Protein AF-A0A972QLI6-F1 (afdb_monomer_lite)

Radius of gyration: 15.9 Å; chains: 1; bounding box: 37×33×43 Å

Secondary structure (DSSP, 8-state):
-HHHHHHHHHHHHHTTS-EEEEEEHHHHHHTHHHHHHHHHH--SS-EEEEEEE-TT-SSSSS---THHHHHHTT--EE--SSHHHHHHHHHHHHHHHHHHT--EEEEEEHHHHT--------------PPP-----HHHH---HHHHHHHHHHHHHHHHHHHHH--

Sequence (166 aa):
NEKVAFEVALAASICGVRALASMKHVGVNVAHDPLMTAGYIGAKGGLVLLSADDPSTWSSQNEQDNRYIALQGYIPILEPSSVQEAKDMMADAFKLSEQFGQLFMLRSVTRIGHARSDITLGEISRERRKGQFIKDRTRLVYTPREARINKPLMLERFERIKKAVK

Structure (mmCIF, N/CA/C/O backbone):
data_AF-A0A972QLI6-F1
#
_entry.id   AF-A0A972QLI6-F1
#
loop_
_atom_site.group_PDB
_atom_site.id
_atom_site.type_symbol
_atom_site.label_atom_id
_atom_site.label_alt_id
_atom_site.label_comp_id
_atom_site.label_asym_id
_atom_site.label_entity_id
_atom_site.label_seq_id
_atom_site.pdbx_PDB_ins_code
_atom_site.Cartn_x
_atom_site.Cartn_y
_atom_site.Cartn_z
_atom_site.occupancy
_atom_site.B_iso_or_equiv
_atom_site.auth_seq_id
_atom_site.auth_comp_id
_atom_site.auth_asym_id
_atom_site.auth_atom_id
_atom_site.pdbx_PDB_model_num
ATOM 1 N N . ASN A 1 1 ? 8.380 -14.188 4.548 1.00 93.81 1 ASN A N 1
ATOM 2 C CA . ASN A 1 1 ? 8.793 -12.879 5.102 1.00 93.81 1 ASN A CA 1
ATOM 3 C C . ASN A 1 1 ? 7.933 -11.793 4.455 1.00 93.81 1 ASN A C 1
ATOM 5 O O . ASN A 1 1 ? 7.057 -12.110 3.653 1.00 93.81 1 ASN A O 1
ATOM 9 N N . GLU A 1 2 ? 8.159 -10.538 4.810 1.00 98.12 2 GLU A N 1
ATOM 10 C CA . GLU A 1 2 ? 7.367 -9.374 4.413 1.00 98.12 2 GLU A CA 1
ATOM 11 C C . GLU A 1 2 ? 7.448 -9.094 2.914 1.00 98.12 2 GLU A C 1
ATOM 13 O O . GLU A 1 2 ? 6.440 -8.720 2.317 1.00 98.12 2 GLU A O 1
ATOM 18 N N . LYS A 1 3 ? 8.602 -9.375 2.289 1.00 98.25 3 LYS A N 1
ATOM 19 C CA . LYS A 1 3 ? 8.764 -9.329 0.831 1.00 98.25 3 LYS A CA 1
ATOM 20 C C . LYS A 1 3 ? 7.717 -10.207 0.137 1.00 98.25 3 LYS A C 1
ATOM 22 O O . LYS A 1 3 ? 6.920 -9.708 -0.651 1.00 98.25 3 LYS A O 1
ATOM 27 N N . VAL A 1 4 ? 7.680 -11.495 0.492 1.00 98.31 4 VAL A N 1
ATOM 28 C CA . VAL A 1 4 ? 6.741 -12.465 -0.098 1.00 98.31 4 VAL A CA 1
ATOM 29 C C . VAL A 1 4 ? 5.292 -12.080 0.204 1.00 98.31 4 VAL A C 1
ATOM 31 O O . VAL A 1 4 ? 4.442 -12.153 -0.677 1.00 98.31 4 VAL A O 1
ATOM 34 N N . ALA A 1 5 ? 5.000 -11.635 1.430 1.00 98.50 5 ALA A N 1
ATOM 35 C CA . ALA A 1 5 ? 3.653 -11.205 1.804 1.00 98.50 5 ALA A CA 1
ATOM 36 C C . ALA A 1 5 ? 3.162 -10.031 0.937 1.00 98.50 5 ALA A C 1
ATOM 38 O O . ALA A 1 5 ? 2.027 -10.046 0.457 1.00 98.50 5 ALA A O 1
ATOM 39 N N . PHE A 1 6 ? 4.026 -9.043 0.690 1.00 98.69 6 PHE A N 1
ATOM 40 C CA . PHE A 1 6 ? 3.706 -7.912 -0.173 1.00 98.69 6 PHE A CA 1
ATOM 41 C C . PHE A 1 6 ? 3.547 -8.323 -1.644 1.00 98.69 6 PHE A C 1
ATOM 43 O O . PHE A 1 6 ? 2.577 -7.922 -2.284 1.00 98.69 6 PHE A O 1
ATOM 50 N N . GLU A 1 7 ? 4.440 -9.160 -2.181 1.00 98.12 7 GLU A N 1
ATOM 51 C CA . GLU A 1 7 ? 4.360 -9.642 -3.569 1.00 98.12 7 GLU A CA 1
ATOM 52 C C . GLU A 1 7 ? 3.081 -10.453 -3.830 1.00 98.12 7 GLU A C 1
ATOM 54 O O . GLU A 1 7 ? 2.448 -10.289 -4.874 1.00 98.12 7 GLU A O 1
ATOM 59 N N . VAL A 1 8 ? 2.643 -11.269 -2.864 1.00 98.38 8 VAL A N 1
ATOM 60 C CA . VAL A 1 8 ? 1.367 -11.999 -2.942 1.00 98.38 8 VAL A CA 1
ATOM 61 C C . VAL A 1 8 ? 0.181 -11.031 -2.974 1.00 98.38 8 VAL A C 1
ATOM 63 O O . VAL A 1 8 ? -0.721 -11.196 -3.799 1.00 98.38 8 VAL A O 1
ATOM 66 N N . ALA A 1 9 ? 0.186 -9.992 -2.133 1.00 98.56 9 ALA A N 1
ATOM 67 C CA . ALA A 1 9 ? -0.858 -8.969 -2.147 1.00 98.56 9 ALA A CA 1
ATOM 68 C C . ALA A 1 9 ? -0.875 -8.182 -3.471 1.00 98.56 9 ALA A C 1
ATOM 70 O O . ALA A 1 9 ? -1.938 -7.967 -4.059 1.00 98.56 9 ALA A O 1
ATOM 71 N N . LEU A 1 10 ? 0.298 -7.811 -3.991 1.00 98.31 10 LEU A N 1
ATOM 72 C CA . LEU A 1 10 ? 0.432 -7.159 -5.291 1.00 98.31 10 LEU A CA 1
ATOM 73 C C . LEU A 1 10 ? -0.117 -8.042 -6.421 1.00 98.31 10 LEU A C 1
ATOM 75 O O . LEU A 1 10 ? -0.906 -7.567 -7.237 1.00 98.31 10 LEU A O 1
ATOM 79 N N . ALA A 1 11 ? 0.238 -9.329 -6.446 1.00 97.50 11 ALA A N 1
ATOM 80 C CA . ALA A 1 11 ? -0.253 -10.282 -7.440 1.00 97.50 11 ALA A CA 1
ATOM 81 C C . ALA A 1 11 ? -1.782 -10.433 -7.389 1.00 97.50 11 ALA A C 1
ATOM 83 O O . ALA A 1 11 ? -2.445 -10.413 -8.428 1.00 97.50 11 ALA A O 1
ATOM 84 N N . ALA A 1 12 ? -2.359 -10.515 -6.188 1.00 98.06 12 ALA A N 1
ATOM 85 C CA . ALA A 1 12 ? -3.806 -10.539 -6.001 1.00 98.06 12 ALA A CA 1
ATOM 86 C C . ALA A 1 12 ? -4.467 -9.257 -6.549 1.00 98.06 12 ALA A C 1
ATOM 88 O O . ALA A 1 12 ? -5.431 -9.336 -7.318 1.00 98.06 12 ALA A O 1
ATOM 89 N N . SER A 1 13 ? -3.891 -8.085 -6.261 1.00 98.00 13 SER A N 1
ATOM 90 C CA . SER A 1 13 ? -4.372 -6.817 -6.816 1.00 98.00 13 SER A CA 1
ATOM 91 C C . SER A 1 13 ? -4.286 -6.768 -8.340 1.00 98.00 13 SER A C 1
ATOM 93 O O . SER A 1 13 ? -5.250 -6.354 -8.983 1.00 98.00 13 SER A O 1
ATOM 95 N N . ILE A 1 14 ? -3.194 -7.246 -8.945 1.00 97.12 14 ILE A N 1
ATOM 96 C CA . ILE A 1 14 ? -3.034 -7.352 -10.409 1.00 97.12 14 ILE A CA 1
ATOM 97 C C . ILE A 1 14 ? -4.127 -8.238 -11.023 1.00 97.12 14 ILE A C 1
ATOM 99 O O . ILE A 1 14 ? -4.651 -7.925 -12.095 1.00 97.12 14 ILE A O 1
ATOM 103 N N . CYS A 1 15 ? -4.526 -9.302 -10.326 1.00 97.31 15 CYS A N 1
ATOM 104 C CA . CYS A 1 15 ? -5.627 -10.175 -10.728 1.00 97.31 15 CYS A CA 1
ATOM 105 C C . CYS A 1 15 ? -7.022 -9.543 -10.555 1.00 97.31 15 CYS A C 1
ATOM 107 O O . CYS A 1 15 ? -8.010 -10.155 -10.952 1.00 97.31 15 CYS A O 1
ATOM 109 N N . GLY A 1 16 ? -7.135 -8.327 -10.012 1.00 96.50 16 GLY A N 1
ATOM 110 C CA . GLY A 1 16 ? -8.400 -7.592 -9.898 1.00 96.50 16 GLY A CA 1
ATOM 111 C C . GLY A 1 16 ? -9.166 -7.807 -8.590 1.00 96.50 16 GLY A C 1
ATOM 112 O O . GLY A 1 16 ? -10.319 -7.392 -8.498 1.00 96.50 16 GLY A O 1
ATOM 113 N N . VAL A 1 17 ? -8.551 -8.410 -7.569 1.00 96.88 17 VAL A N 1
ATOM 114 C CA . VAL A 1 17 ? -9.153 -8.532 -6.229 1.00 96.88 17 VAL A CA 1
ATOM 115 C C . VAL A 1 17 ? -8.494 -7.573 -5.238 1.00 96.88 17 VAL A C 1
ATOM 117 O O . VAL A 1 17 ? -7.318 -7.251 -5.381 1.00 96.88 17 VAL A O 1
ATOM 120 N N . ARG A 1 18 ? -9.243 -7.112 -4.230 1.00 97.19 18 ARG A N 1
ATOM 121 C CA . ARG A 1 18 ? -8.681 -6.286 -3.152 1.00 97.19 18 ARG A CA 1
ATOM 122 C C . ARG A 1 18 ? -7.658 -7.091 -2.364 1.00 97.19 18 ARG A C 1
ATOM 124 O O . ARG A 1 18 ? -7.933 -8.231 -1.995 1.00 97.19 18 ARG A O 1
ATOM 131 N N . ALA A 1 19 ? -6.517 -6.480 -2.071 1.00 98.12 19 ALA A N 1
ATOM 132 C CA . ALA A 1 19 ? -5.481 -7.091 -1.254 1.00 98.12 19 ALA A CA 1
ATOM 133 C C . ALA A 1 19 ? -4.853 -6.088 -0.281 1.00 98.12 19 ALA A C 1
ATOM 135 O O . ALA A 1 19 ? -4.688 -4.908 -0.596 1.00 98.12 19 ALA A O 1
ATOM 136 N N . LEU A 1 20 ? -4.493 -6.587 0.898 1.00 98.31 20 LEU A N 1
ATOM 137 C CA . LEU A 1 20 ? -3.803 -5.851 1.950 1.00 98.31 20 LEU A CA 1
ATOM 138 C C . LEU A 1 20 ? -2.544 -6.626 2.331 1.00 98.31 20 LEU A C 1
ATOM 140 O O . LEU A 1 20 ? -2.615 -7.830 2.574 1.00 98.31 20 LEU A O 1
ATOM 144 N N . ALA A 1 21 ? -1.422 -5.925 2.444 1.00 98.50 21 ALA A N 1
ATOM 145 C CA . ALA A 1 21 ? -0.280 -6.401 3.213 1.00 98.50 21 ALA A CA 1
ATOM 146 C C . ALA A 1 21 ? -0.161 -5.545 4.476 1.00 98.50 21 ALA A C 1
ATOM 148 O O . ALA A 1 21 ? -0.223 -4.319 4.398 1.00 98.50 21 ALA A O 1
ATOM 149 N N . SER A 1 22 ? -0.003 -6.178 5.636 1.00 97.94 22 SER A N 1
ATOM 150 C CA . SER A 1 22 ? 0.214 -5.484 6.907 1.00 97.94 22 SER A CA 1
ATOM 151 C C . SER A 1 22 ? 1.540 -5.893 7.512 1.00 97.94 22 SER A C 1
ATOM 153 O O . SER A 1 22 ? 1.831 -7.085 7.613 1.00 97.94 22 SER A O 1
ATOM 155 N N . MET A 1 23 ? 2.317 -4.916 7.956 1.00 97.62 23 MET A N 1
ATOM 156 C CA . MET A 1 23 ? 3.600 -5.148 8.608 1.00 97.62 23 MET A CA 1
ATOM 157 C C . MET A 1 23 ? 3.970 -3.958 9.488 1.00 97.62 23 MET A C 1
ATOM 159 O O . MET A 1 23 ? 3.414 -2.866 9.363 1.00 97.62 23 MET A O 1
ATOM 163 N N . LYS A 1 24 ? 4.929 -4.166 10.386 1.00 95.56 24 LYS A N 1
ATOM 164 C CA . LYS A 1 24 ? 5.577 -3.064 11.098 1.00 95.56 24 LYS A CA 1
ATOM 165 C C . LYS A 1 24 ? 6.528 -2.319 10.156 1.00 95.56 24 LYS A C 1
ATOM 167 O O . LYS A 1 24 ? 6.970 -2.898 9.164 1.00 95.56 24 LYS A O 1
ATOM 172 N N . HIS A 1 25 ? 6.886 -1.079 10.478 1.00 95.56 25 HIS A N 1
ATOM 173 C CA . HIS A 1 25 ? 7.793 -0.262 9.661 1.00 95.56 25 HIS A CA 1
ATOM 174 C C . HIS A 1 25 ? 9.102 -0.975 9.285 1.00 95.56 25 HIS A C 1
ATOM 176 O O . HIS A 1 25 ? 9.481 -0.942 8.117 1.00 95.56 25 HIS A O 1
ATOM 182 N N . VAL A 1 26 ? 9.728 -1.724 10.204 1.00 96.00 26 VAL A N 1
ATOM 183 C CA . VAL A 1 26 ? 10.944 -2.500 9.885 1.00 96.00 26 VAL A CA 1
ATOM 184 C C . VAL A 1 26 ? 10.726 -3.555 8.796 1.00 96.00 26 VAL A C 1
ATOM 186 O O . VAL A 1 26 ? 11.620 -3.806 7.989 1.00 96.00 26 VAL A O 1
ATOM 189 N N . GLY A 1 27 ? 9.525 -4.131 8.729 1.00 97.19 27 GLY A N 1
ATOM 190 C CA . GLY A 1 27 ? 9.122 -5.081 7.696 1.00 97.19 27 GLY A CA 1
ATOM 191 C C . GLY A 1 27 ? 8.980 -4.433 6.319 1.00 97.19 27 GLY A C 1
ATOM 192 O O . GLY A 1 27 ? 9.258 -5.071 5.304 1.00 97.19 27 GLY A O 1
ATOM 193 N N . VAL A 1 28 ? 8.648 -3.138 6.270 1.00 97.75 28 VAL A N 1
ATOM 194 C CA . VAL A 1 28 ? 8.621 -2.370 5.016 1.00 97.75 28 VAL A CA 1
ATOM 195 C C . VAL A 1 28 ? 10.020 -2.289 4.403 1.00 97.75 28 VAL A C 1
ATOM 197 O O . VAL A 1 28 ? 10.137 -2.360 3.183 1.00 97.75 28 VAL A O 1
ATOM 200 N N . ASN A 1 29 ? 11.086 -2.267 5.213 1.00 97.12 29 ASN A N 1
ATOM 201 C CA . ASN A 1 29 ? 12.459 -2.345 4.693 1.00 97.12 29 ASN A CA 1
ATOM 202 C C . ASN A 1 29 ? 12.726 -3.680 3.989 1.00 97.12 29 ASN A C 1
ATOM 204 O O . ASN A 1 29 ? 13.361 -3.714 2.938 1.00 97.12 29 ASN A O 1
ATOM 208 N N . VAL A 1 30 ? 12.210 -4.783 4.541 1.00 97.62 30 VAL A N 1
ATOM 209 C CA . VAL A 1 30 ? 12.332 -6.120 3.937 1.00 97.62 30 VAL A CA 1
ATOM 210 C C . VAL A 1 30 ? 11.559 -6.191 2.614 1.00 97.62 30 VAL A C 1
ATOM 212 O O . VAL A 1 30 ? 12.006 -6.836 1.667 1.00 97.62 30 VAL A O 1
ATOM 215 N N . ALA A 1 31 ? 10.420 -5.500 2.523 1.00 98.25 31 ALA A N 1
ATOM 216 C CA . ALA A 1 31 ? 9.598 -5.404 1.318 1.00 98.25 31 ALA A CA 1
ATOM 217 C C . ALA A 1 31 ? 9.965 -4.223 0.395 1.00 98.25 31 ALA A C 1
ATOM 219 O O . ALA A 1 31 ? 9.248 -3.967 -0.572 1.00 98.25 31 ALA A O 1
ATOM 220 N N . HIS A 1 32 ? 11.056 -3.496 0.657 1.00 98.00 32 HIS A N 1
ATOM 221 C CA . HIS A 1 32 ? 11.305 -2.207 0.007 1.00 98.00 32 HIS A CA 1
ATOM 222 C C . HIS A 1 32 ? 11.513 -2.324 -1.509 1.00 98.00 32 HIS A C 1
ATOM 224 O O . HIS A 1 32 ? 10.940 -1.558 -2.279 1.00 98.00 32 HIS A O 1
ATOM 230 N N . ASP A 1 33 ? 12.277 -3.325 -1.946 1.00 97.12 33 ASP A N 1
ATOM 231 C CA . ASP A 1 33 ? 12.551 -3.595 -3.362 1.00 97.12 33 ASP A CA 1
ATOM 232 C C . ASP A 1 33 ? 11.265 -3.805 -4.201 1.00 97.12 33 ASP A C 1
ATOM 234 O O . ASP A 1 33 ? 11.014 -3.027 -5.135 1.00 97.12 33 ASP A O 1
ATOM 238 N N . PRO A 1 34 ? 10.364 -4.754 -3.860 1.00 97.06 34 PRO A N 1
ATOM 239 C CA . PRO A 1 34 ? 9.110 -4.886 -4.595 1.00 97.06 34 PRO A CA 1
ATOM 240 C C . PRO A 1 34 ? 8.160 -3.703 -4.374 1.00 97.06 34 PRO A C 1
ATOM 242 O O . PRO A 1 34 ? 7.395 -3.387 -5.283 1.00 97.06 34 PRO A O 1
ATOM 245 N N . LEU A 1 35 ? 8.211 -3.012 -3.227 1.00 98.38 35 LEU A N 1
ATOM 246 C CA . LEU A 1 35 ? 7.400 -1.815 -2.982 1.00 98.38 35 LEU A CA 1
ATOM 247 C C . LEU A 1 35 ? 7.731 -0.691 -3.970 1.00 98.38 35 LEU A C 1
ATOM 249 O O . LEU A 1 35 ? 6.822 -0.080 -4.537 1.00 98.38 35 LEU A O 1
ATOM 253 N N . MET A 1 36 ? 9.020 -0.452 -4.225 1.00 97.69 36 MET A N 1
ATOM 254 C CA . MET A 1 36 ? 9.457 0.548 -5.201 1.00 97.69 36 MET A CA 1
ATOM 255 C C . MET A 1 36 ? 8.967 0.205 -6.606 1.00 97.69 36 MET A C 1
ATOM 257 O O . MET A 1 36 ? 8.469 1.080 -7.310 1.00 97.69 36 MET A O 1
ATOM 261 N N . THR A 1 37 ? 9.024 -1.068 -6.997 1.00 96.56 37 THR A N 1
ATOM 262 C CA . THR A 1 37 ? 8.514 -1.524 -8.300 1.00 96.56 37 THR A CA 1
ATOM 263 C C . THR A 1 37 ? 6.985 -1.415 -8.383 1.00 96.56 37 THR A C 1
ATOM 265 O O . THR A 1 37 ? 6.440 -0.968 -9.396 1.00 96.56 37 THR A O 1
ATOM 268 N N . ALA A 1 38 ? 6.278 -1.740 -7.298 1.00 96.94 38 ALA A N 1
ATOM 269 C CA . ALA A 1 38 ? 4.824 -1.638 -7.209 1.00 96.94 38 ALA A CA 1
ATOM 270 C C . ALA A 1 38 ? 4.315 -0.203 -7.398 1.00 96.94 38 ALA A C 1
ATOM 272 O O . ALA A 1 38 ? 3.274 -0.019 -8.026 1.00 96.94 38 ALA A O 1
ATOM 273 N N . GLY A 1 39 ? 5.062 0.811 -6.940 1.00 96.56 39 GLY A N 1
ATOM 274 C CA . GLY A 1 39 ? 4.755 2.223 -7.206 1.00 96.56 39 GLY A CA 1
ATOM 275 C C . GLY A 1 39 ? 4.596 2.520 -8.699 1.00 96.56 39 GLY A C 1
ATOM 276 O O . GLY A 1 39 ? 3.676 3.237 -9.109 1.00 96.56 39 GLY A O 1
ATOM 277 N N . TYR A 1 40 ? 5.427 1.890 -9.534 1.00 95.75 40 TYR A N 1
ATOM 278 C CA . TYR A 1 40 ? 5.332 2.037 -10.980 1.00 95.75 40 TYR A CA 1
ATOM 279 C C . TYR A 1 40 ? 4.253 1.134 -11.606 1.00 95.75 40 TYR A C 1
ATOM 281 O O . TYR A 1 40 ? 3.571 1.584 -12.530 1.00 95.75 40 TYR A O 1
ATOM 289 N N . ILE A 1 41 ? 4.088 -0.112 -11.136 1.00 95.38 41 ILE A N 1
ATOM 290 C CA . ILE A 1 41 ? 3.069 -1.059 -11.648 1.00 95.38 41 ILE A CA 1
ATOM 291 C C . ILE A 1 41 ? 1.643 -0.561 -11.357 1.00 95.38 41 ILE A C 1
ATOM 293 O O . ILE A 1 41 ? 0.718 -0.767 -12.159 1.00 95.38 41 ILE A O 1
ATOM 297 N N . GLY A 1 42 ? 1.465 0.080 -10.202 1.00 95.00 42 GLY A N 1
ATOM 298 C CA . GLY A 1 42 ? 0.176 0.475 -9.655 1.00 95.00 42 GLY A CA 1
ATOM 299 C C . GLY A 1 42 ? -0.666 -0.713 -9.182 1.00 95.00 42 GLY A C 1
ATOM 300 O O . GLY A 1 42 ? -0.190 -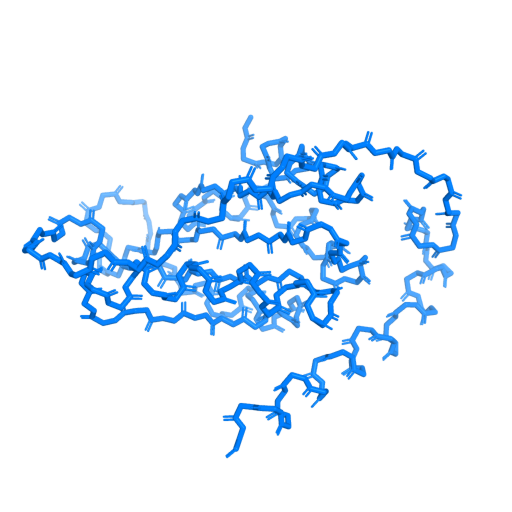1.836 -9.024 1.00 95.00 42 GLY A O 1
ATOM 301 N N . ALA A 1 43 ? -1.955 -0.460 -8.988 1.00 96.25 43 ALA A N 1
ATOM 302 C CA . ALA A 1 43 ? -2.947 -1.439 -8.550 1.00 96.25 43 ALA A CA 1
ATOM 303 C C . ALA A 1 43 ? -4.005 -1.678 -9.642 1.00 96.25 43 ALA A C 1
ATOM 305 O O . ALA A 1 43 ? -4.115 -0.909 -10.601 1.00 96.25 43 ALA A O 1
ATOM 306 N N . LYS A 1 44 ? -4.780 -2.762 -9.534 1.00 95.12 44 LYS A N 1
ATOM 307 C CA . LYS A 1 44 ? -5.973 -2.980 -10.379 1.00 95.12 44 LYS A CA 1
ATOM 308 C C . LYS A 1 44 ? -7.204 -3.272 -9.525 1.00 95.12 44 LYS A C 1
ATOM 310 O O . LYS A 1 44 ? -8.211 -2.598 -9.669 1.00 95.12 44 LYS A O 1
ATOM 315 N N . GLY A 1 45 ? -7.113 -4.245 -8.624 1.00 95.06 45 GLY A N 1
ATOM 316 C CA . GLY A 1 45 ? -8.200 -4.639 -7.725 1.00 95.06 45 GLY A CA 1
ATOM 317 C C . GLY A 1 45 ? -8.299 -3.838 -6.428 1.00 95.06 45 GLY A C 1
ATOM 318 O O . GLY A 1 45 ? -9.139 -4.175 -5.602 1.00 95.06 45 GLY A O 1
ATOM 319 N N . GLY A 1 46 ? -7.439 -2.834 -6.238 1.00 97.38 46 GLY A N 1
ATOM 320 C CA . GLY A 1 46 ? -7.192 -2.178 -4.954 1.00 97.38 46 GLY A CA 1
ATOM 321 C C . GLY A 1 46 ? -6.037 -2.849 -4.204 1.00 97.38 46 GLY A C 1
ATOM 322 O O . GLY A 1 46 ? -6.014 -4.073 -4.056 1.00 97.38 46 GLY A O 1
ATOM 323 N N . LEU A 1 47 ? -5.045 -2.069 -3.783 1.00 98.69 47 LEU A N 1
ATOM 324 C CA . LEU A 1 47 ? -3.889 -2.523 -3.012 1.00 98.69 47 LEU A CA 1
ATOM 325 C C . LEU A 1 47 ? -3.585 -1.522 -1.905 1.00 98.69 47 LEU A C 1
ATOM 327 O O . LEU A 1 47 ? -3.305 -0.352 -2.176 1.00 98.69 47 LEU A O 1
ATOM 331 N N . VAL A 1 48 ? -3.591 -2.014 -0.671 1.00 98.75 48 VAL A N 1
ATOM 332 C CA . VAL A 1 48 ? -3.230 -1.227 0.505 1.00 98.75 48 VAL A CA 1
ATOM 333 C C . VAL A 1 48 ? -2.024 -1.861 1.193 1.00 98.75 48 VAL A C 1
ATOM 335 O O . VAL A 1 48 ? -1.938 -3.084 1.324 1.00 98.75 48 VAL A O 1
ATOM 338 N N . LEU A 1 49 ? -1.087 -1.025 1.633 1.00 98.75 49 LEU A N 1
ATOM 339 C CA . LEU A 1 49 ? -0.025 -1.400 2.563 1.00 98.75 49 LEU A CA 1
ATOM 340 C C . LEU A 1 49 ? -0.313 -0.742 3.914 1.00 98.75 49 LEU A C 1
ATOM 342 O O . LEU A 1 49 ? -0.249 0.480 4.025 1.00 98.75 49 LEU A O 1
ATOM 346 N N . LEU A 1 50 ? -0.614 -1.538 4.939 1.00 98.44 50 LEU A N 1
ATOM 347 C CA . LEU A 1 50 ? -0.669 -1.048 6.314 1.00 98.44 50 LEU A CA 1
ATOM 348 C C . LEU A 1 50 ? 0.749 -1.058 6.896 1.00 98.44 50 LEU A C 1
ATOM 350 O O . LEU A 1 50 ? 1.299 -2.133 7.152 1.00 98.44 50 LEU A O 1
ATOM 354 N N . SER A 1 51 ? 1.311 0.133 7.119 1.00 97.62 51 SER A N 1
ATOM 355 C CA . SER A 1 51 ? 2.565 0.318 7.858 1.00 97.62 51 SER A CA 1
ATOM 356 C C . SER A 1 51 ? 2.247 0.678 9.303 1.00 97.62 51 SER A C 1
ATOM 358 O O . SER A 1 51 ? 1.674 1.735 9.568 1.00 97.62 51 SER A O 1
ATOM 360 N N . ALA A 1 52 ? 2.597 -0.204 10.239 1.00 96.50 52 ALA A N 1
ATOM 361 C CA . ALA A 1 52 ? 2.574 0.105 11.664 1.00 96.50 52 ALA A CA 1
ATOM 362 C C . ALA A 1 52 ? 3.919 0.724 12.077 1.00 96.50 52 ALA A C 1
ATOM 364 O O . ALA A 1 52 ? 4.898 0.027 12.374 1.00 96.50 52 ALA A O 1
ATOM 365 N N . ASP A 1 53 ? 3.971 2.049 12.063 1.00 96.06 53 ASP A N 1
ATOM 366 C CA . ASP A 1 53 ? 5.120 2.829 12.504 1.00 96.06 53 ASP A CA 1
ATOM 367 C C . ASP A 1 53 ? 5.155 2.892 14.039 1.00 96.06 53 ASP A C 1
ATOM 369 O O . ASP A 1 53 ? 4.123 2.889 14.712 1.00 96.06 53 ASP A O 1
ATOM 373 N N . ASP A 1 54 ? 6.356 2.927 14.608 1.00 94.56 54 ASP A N 1
ATOM 374 C CA . ASP A 1 54 ? 6.564 2.903 16.060 1.00 94.56 54 ASP A CA 1
ATOM 375 C C . ASP A 1 54 ? 7.409 4.105 16.488 1.00 94.56 54 ASP A C 1
ATOM 377 O O . ASP A 1 54 ? 8.603 3.956 16.768 1.00 94.56 54 ASP A O 1
ATOM 381 N N . PRO A 1 55 ? 6.823 5.318 16.481 1.00 91.19 55 PRO A N 1
ATOM 382 C CA . PRO A 1 55 ? 7.527 6.498 16.953 1.00 91.19 55 PRO A CA 1
ATOM 383 C C . PRO A 1 55 ? 7.972 6.286 18.401 1.00 91.19 55 PRO A C 1
ATOM 385 O O . PRO A 1 55 ? 7.242 5.705 19.207 1.00 91.19 55 PRO A O 1
ATOM 388 N N . SER A 1 56 ? 9.177 6.745 18.726 1.00 90.12 56 SER A N 1
ATOM 389 C CA . SER A 1 56 ? 9.849 6.496 20.009 1.00 90.12 56 SER A CA 1
ATOM 390 C C . SER A 1 56 ? 10.164 5.026 20.330 1.00 90.12 56 SER A C 1
ATOM 392 O O . SER A 1 56 ? 10.587 4.737 21.445 1.00 90.12 56 SER A O 1
ATOM 394 N N . THR A 1 57 ? 10.040 4.102 19.368 1.00 90.88 57 THR A N 1
ATOM 395 C CA . THR A 1 57 ? 10.601 2.741 19.465 1.00 90.88 57 THR A CA 1
ATOM 396 C C . THR A 1 57 ? 10.046 1.911 20.642 1.00 90.88 57 THR A C 1
ATOM 398 O O . THR A 1 57 ? 10.798 1.289 21.387 1.00 90.88 57 THR A O 1
ATOM 401 N N . TRP A 1 58 ? 8.723 1.858 20.842 1.00 89.56 58 TRP A N 1
ATOM 402 C CA . TRP A 1 58 ? 8.130 1.146 21.991 1.00 89.56 58 TRP A CA 1
ATOM 403 C C . TRP A 1 58 ? 8.369 -0.366 21.978 1.00 89.56 58 TRP A C 1
ATOM 405 O O . TRP A 1 58 ? 8.402 -1.010 23.023 1.00 89.56 58 TRP A O 1
ATOM 415 N N . SER A 1 59 ? 8.461 -0.958 20.791 1.00 89.31 59 SER A N 1
ATOM 416 C CA . SER A 1 59 ? 8.606 -2.407 20.613 1.00 89.31 59 SER A CA 1
ATOM 417 C C . SER A 1 59 ? 9.387 -2.751 19.343 1.00 89.31 59 SER A C 1
ATOM 419 O O . SER A 1 59 ? 9.126 -3.766 18.693 1.00 89.31 59 SER A O 1
ATOM 421 N N . SER A 1 60 ? 10.291 -1.863 18.933 1.00 91.44 60 SER A N 1
ATOM 422 C CA . SER A 1 60 ? 11.083 -1.979 17.701 1.00 91.44 60 SER A CA 1
ATOM 423 C C . SER A 1 60 ? 12.565 -1.833 18.001 1.00 91.44 60 SER A C 1
ATOM 425 O O . SER A 1 60 ? 12.951 -1.491 19.111 1.00 91.44 60 SER A O 1
ATOM 427 N N . GLN A 1 61 ? 13.409 -2.121 17.019 1.00 92.56 61 GLN A N 1
ATOM 428 C CA . GLN A 1 61 ? 14.852 -1.926 17.134 1.00 92.56 61 GLN A CA 1
ATOM 429 C C . GLN A 1 61 ? 15.257 -0.478 16.829 1.00 92.56 61 GLN A C 1
ATOM 431 O O . GLN A 1 61 ? 16.323 -0.042 17.251 1.00 92.56 61 GLN A O 1
ATOM 436 N N . ASN A 1 62 ? 14.432 0.255 16.080 1.00 91.12 62 ASN A N 1
ATOM 437 C CA . ASN A 1 62 ? 14.654 1.647 15.716 1.00 91.12 62 ASN A CA 1
ATOM 438 C C . ASN A 1 62 ? 13.326 2.398 15.545 1.00 91.12 62 ASN A C 1
ATOM 440 O O . ASN A 1 62 ? 12.253 1.797 15.488 1.00 91.12 62 ASN A O 1
ATOM 444 N N . GLU A 1 63 ? 13.430 3.720 15.452 1.00 89.56 63 GLU A N 1
ATOM 445 C CA . GLU A 1 63 ? 12.352 4.599 15.014 1.00 89.56 63 GLU A CA 1
ATOM 446 C C . GLU A 1 63 ? 12.495 4.822 13.505 1.00 89.56 63 GLU A C 1
ATOM 448 O O . GLU A 1 63 ? 13.580 5.154 13.019 1.00 89.56 63 GLU A O 1
ATOM 453 N N . GLN A 1 64 ? 11.416 4.618 12.748 1.00 90.25 64 GLN A N 1
ATOM 454 C CA . GLN A 1 64 ? 11.385 4.888 11.310 1.00 90.25 64 GLN A CA 1
ATOM 455 C C . GLN A 1 64 ? 10.109 5.622 10.940 1.00 90.25 64 GLN A C 1
ATOM 457 O O . GLN A 1 64 ? 9.020 5.301 11.416 1.00 90.25 64 GLN A O 1
ATOM 462 N N . ASP A 1 65 ? 10.274 6.598 10.058 1.00 93.75 65 ASP A N 1
ATOM 463 C CA . ASP A 1 65 ? 9.183 7.344 9.467 1.00 93.75 65 ASP A CA 1
ATOM 464 C C . ASP A 1 65 ? 8.988 6.901 8.018 1.00 93.75 65 ASP A C 1
ATOM 466 O O . ASP A 1 65 ? 9.696 7.331 7.100 1.00 93.75 65 ASP A O 1
ATOM 470 N N . ASN A 1 66 ? 8.003 6.034 7.799 1.00 96.31 66 ASN A N 1
ATOM 471 C CA . ASN A 1 66 ? 7.766 5.463 6.478 1.00 96.31 66 ASN A CA 1
ATOM 472 C C . ASN A 1 66 ? 7.114 6.434 5.490 1.00 96.31 66 ASN A C 1
ATOM 474 O O . ASN A 1 66 ? 6.953 6.087 4.316 1.00 96.31 66 ASN A O 1
ATOM 478 N N . ARG A 1 67 ? 6.844 7.683 5.899 1.00 97.19 67 ARG A N 1
ATOM 479 C CA . ARG A 1 67 ? 6.494 8.758 4.962 1.00 97.19 67 ARG A CA 1
ATOM 480 C C . ARG A 1 67 ? 7.594 8.987 3.928 1.00 97.19 67 ARG A C 1
ATOM 482 O O . ARG A 1 67 ? 7.285 9.224 2.762 1.00 97.19 67 ARG A O 1
ATOM 489 N N . TYR A 1 68 ? 8.863 8.832 4.307 1.00 96.81 68 TYR A N 1
ATOM 490 C CA . TYR A 1 68 ? 9.987 8.975 3.376 1.00 96.81 68 TYR A CA 1
ATOM 491 C C . TYR A 1 68 ? 10.071 7.827 2.362 1.00 96.81 68 TYR A C 1
ATOM 493 O O . TYR A 1 68 ? 10.321 8.073 1.182 1.00 96.81 68 TYR A O 1
ATOM 501 N N . ILE A 1 69 ? 9.793 6.590 2.787 1.00 97.12 69 ILE A N 1
ATOM 502 C CA . ILE A 1 69 ? 9.727 5.428 1.884 1.00 97.12 69 ILE A CA 1
ATOM 503 C C . ILE A 1 69 ? 8.573 5.593 0.891 1.00 97.12 69 ILE A C 1
ATOM 505 O O . ILE A 1 69 ? 8.735 5.402 -0.315 1.00 97.12 69 ILE A O 1
ATOM 509 N N . ALA A 1 70 ? 7.400 5.990 1.381 1.00 97.62 70 ALA A N 1
ATOM 510 C CA . ALA A 1 70 ? 6.249 6.243 0.528 1.00 97.62 70 ALA A CA 1
ATOM 511 C C . ALA A 1 70 ? 6.520 7.379 -0.475 1.00 97.62 70 ALA A C 1
ATOM 513 O O . ALA A 1 70 ? 6.209 7.236 -1.659 1.00 97.62 70 ALA A O 1
ATOM 514 N N . LEU A 1 71 ? 7.179 8.461 -0.045 1.00 96.88 71 LEU A N 1
ATOM 515 C CA . LEU A 1 71 ? 7.600 9.550 -0.927 1.00 96.88 71 LEU A CA 1
ATOM 516 C C . LEU A 1 71 ? 8.548 9.061 -2.031 1.00 96.88 71 LEU A C 1
ATOM 518 O O . LEU A 1 71 ? 8.345 9.402 -3.197 1.00 96.88 71 LEU A O 1
ATOM 522 N N . GLN A 1 72 ? 9.537 8.227 -1.693 1.00 96.81 72 GLN A N 1
ATOM 523 C CA . GLN A 1 72 ? 10.462 7.635 -2.665 1.00 96.81 72 GLN A CA 1
ATOM 524 C C . GLN A 1 72 ? 9.721 6.824 -3.744 1.00 96.81 72 GLN A C 1
ATOM 526 O O . GLN A 1 72 ? 10.057 6.905 -4.929 1.00 96.81 72 GLN A O 1
ATOM 531 N N . GLY A 1 73 ? 8.687 6.080 -3.341 1.00 96.19 73 GLY A N 1
ATOM 532 C CA . GLY A 1 73 ? 7.858 5.261 -4.227 1.00 96.19 73 GLY A CA 1
ATOM 533 C C . GLY A 1 73 ? 6.712 5.997 -4.931 1.00 96.19 73 GLY A C 1
ATOM 534 O O . GLY A 1 73 ? 5.994 5.363 -5.702 1.00 96.19 73 GLY A O 1
ATOM 535 N N . TYR A 1 74 ? 6.514 7.302 -4.688 1.00 97.38 74 TYR A N 1
ATOM 536 C CA . TYR A 1 74 ? 5.329 8.060 -5.133 1.00 97.38 74 TYR A CA 1
ATOM 537 C C . TYR A 1 74 ? 4.014 7.398 -4.688 1.00 97.38 74 TYR A C 1
ATOM 539 O O . TYR A 1 74 ? 3.045 7.269 -5.447 1.00 97.38 74 TYR A O 1
ATOM 547 N N . ILE A 1 75 ? 4.007 6.935 -3.439 1.00 98.19 75 ILE A N 1
ATOM 548 C CA . ILE A 1 75 ? 2.889 6.246 -2.808 1.00 98.19 75 ILE A CA 1
ATOM 549 C C . ILE A 1 75 ? 2.148 7.257 -1.923 1.00 98.19 75 ILE A C 1
ATOM 551 O O . ILE A 1 75 ? 2.750 7.818 -1.007 1.00 98.19 75 ILE A O 1
ATOM 555 N N . PRO A 1 76 ? 0.859 7.528 -2.179 1.00 97.75 76 PRO A N 1
ATOM 556 C CA . PRO A 1 76 ? 0.032 8.343 -1.294 1.00 97.75 76 PRO A CA 1
ATOM 557 C C . PRO A 1 76 ? -0.198 7.649 0.055 1.00 97.75 76 PRO A C 1
ATOM 559 O O . PRO A 1 76 ? -0.260 6.418 0.135 1.00 97.75 76 PRO A O 1
ATOM 562 N N . ILE A 1 77 ? -0.354 8.456 1.104 1.00 98.00 77 ILE A N 1
ATOM 563 C CA . ILE A 1 77 ? -0.481 7.992 2.487 1.00 98.00 77 ILE A CA 1
ATOM 564 C C . ILE A 1 77 ? -1.775 8.527 3.093 1.00 98.00 77 ILE A C 1
ATOM 566 O O . ILE A 1 77 ? -2.129 9.685 2.882 1.00 98.00 77 ILE A O 1
ATOM 570 N N . LEU A 1 78 ? -2.445 7.682 3.868 1.00 98.06 78 LEU A N 1
ATOM 571 C CA . LEU A 1 78 ? -3.517 8.056 4.783 1.00 98.06 78 LEU A CA 1
ATOM 572 C C . LEU A 1 78 ? -3.030 7.841 6.221 1.00 98.06 78 LEU A C 1
ATOM 574 O O . LEU A 1 78 ? -2.459 6.791 6.529 1.00 98.06 78 LEU A O 1
ATOM 578 N N . GLU A 1 79 ? -3.241 8.834 7.083 1.00 97.06 79 GLU A N 1
ATOM 579 C CA . GLU A 1 79 ? -2.754 8.850 8.467 1.00 97.06 79 GLU A CA 1
ATOM 580 C C . GLU A 1 79 ? -3.928 9.085 9.431 1.00 97.06 79 GLU A C 1
ATOM 582 O O . GLU A 1 79 ? -4.301 10.234 9.670 1.00 97.06 79 GLU A O 1
ATOM 587 N N . PRO A 1 80 ? -4.548 8.022 9.969 1.00 97.56 80 PRO A N 1
ATOM 588 C CA . PRO A 1 80 ? -5.647 8.167 10.910 1.00 97.56 80 PRO A CA 1
ATOM 589 C C . PRO A 1 80 ? -5.170 8.687 12.268 1.00 97.56 80 PRO A C 1
ATOM 591 O O . PRO A 1 80 ? -4.135 8.267 12.791 1.00 97.56 80 PRO A O 1
ATOM 594 N N . SER A 1 81 ? -5.985 9.544 12.878 1.00 96.56 81 SER A N 1
ATOM 595 C CA . SER A 1 81 ? -5.771 10.121 14.210 1.00 96.56 81 SER A CA 1
ATOM 596 C C . SER A 1 81 ? -6.685 9.528 15.293 1.00 96.56 81 SER A C 1
ATOM 598 O O . SER A 1 81 ? -6.501 9.788 16.483 1.00 96.56 81 SER A O 1
ATOM 600 N N . SER A 1 82 ? -7.642 8.679 14.905 1.00 97.44 82 SER A N 1
ATOM 601 C CA . SER A 1 82 ? -8.559 7.976 15.809 1.00 97.44 82 SER A CA 1
ATOM 602 C C . SER A 1 82 ? -8.886 6.563 15.311 1.00 97.44 82 SER A C 1
ATOM 604 O O . SER A 1 82 ? -8.620 6.214 14.161 1.00 97.44 82 SER A O 1
ATOM 606 N N . VAL A 1 83 ? -9.497 5.735 16.166 1.00 97.62 83 VAL A N 1
ATOM 607 C CA . VAL A 1 83 ? -9.966 4.385 15.788 1.00 97.62 83 VAL A CA 1
ATOM 608 C C . VAL A 1 83 ? -11.065 4.462 14.717 1.00 97.62 83 VAL A C 1
ATOM 610 O O . VAL A 1 83 ? -11.075 3.656 13.786 1.00 97.62 83 VAL A O 1
ATOM 613 N N . GLN A 1 84 ? -11.956 5.458 14.806 1.00 97.62 84 GLN A N 1
ATOM 614 C CA . GLN A 1 84 ? -12.997 5.692 13.803 1.00 97.62 84 GLN A CA 1
ATOM 615 C C . GLN A 1 84 ? -12.389 6.063 12.445 1.00 97.62 84 GLN A C 1
ATOM 617 O O . GLN A 1 84 ? -12.760 5.456 11.440 1.00 97.62 84 GLN A O 1
ATOM 622 N N . GLU A 1 85 ? -11.419 6.984 12.423 1.00 97.75 85 GLU A N 1
ATOM 623 C CA . GLU A 1 85 ? -10.703 7.353 11.197 1.00 97.75 85 GLU A CA 1
ATOM 624 C C . GLU A 1 85 ? -9.906 6.182 10.628 1.00 97.75 85 GLU A C 1
ATOM 626 O O . GLU A 1 85 ? -9.900 5.993 9.419 1.00 97.75 85 GLU A O 1
ATOM 631 N N . ALA A 1 86 ? -9.278 5.350 11.464 1.00 97.38 86 ALA A N 1
ATOM 632 C CA . ALA A 1 86 ? -8.559 4.168 10.989 1.00 97.38 86 ALA A CA 1
ATOM 633 C C . ALA A 1 86 ? -9.490 3.203 10.238 1.00 97.38 86 ALA A C 1
ATOM 635 O O . ALA A 1 86 ? -9.110 2.666 9.193 1.00 97.38 86 ALA A O 1
ATOM 636 N N . LYS A 1 87 ? -10.727 3.021 10.727 1.00 96.25 87 LYS A N 1
ATOM 637 C CA . LYS A 1 87 ? -11.753 2.237 10.027 1.00 96.25 87 LYS A CA 1
ATOM 638 C C . LYS A 1 87 ? -12.154 2.887 8.702 1.00 96.25 87 LYS A C 1
ATOM 640 O O . LYS A 1 87 ? -12.208 2.195 7.685 1.00 96.25 87 LYS A O 1
ATOM 645 N N . ASP A 1 88 ? -12.449 4.185 8.711 1.00 97.00 88 ASP A N 1
ATOM 646 C CA . ASP A 1 88 ? -12.962 4.903 7.535 1.00 97.00 88 ASP A CA 1
ATOM 647 C C . ASP A 1 88 ? -11.895 5.030 6.440 1.00 97.00 88 ASP A C 1
ATOM 649 O O . ASP A 1 88 ? -12.116 4.623 5.297 1.00 97.00 88 ASP A O 1
ATOM 653 N N . MET A 1 89 ? -10.686 5.457 6.811 1.00 97.75 89 MET A N 1
ATOM 654 C CA . MET A 1 89 ? -9.555 5.601 5.897 1.00 97.75 89 MET A CA 1
ATOM 655 C C . MET A 1 89 ? -9.106 4.269 5.297 1.00 97.75 89 MET A C 1
ATOM 657 O O . MET A 1 89 ? -8.616 4.261 4.174 1.00 97.75 89 MET A O 1
ATOM 661 N N . MET A 1 90 ? -9.288 3.129 5.977 1.00 97.25 90 MET A N 1
ATOM 662 C CA . MET A 1 90 ? -9.025 1.823 5.358 1.00 97.25 90 MET A CA 1
ATOM 663 C C . MET A 1 90 ? -9.986 1.552 4.192 1.00 97.25 90 MET A C 1
ATOM 665 O O . MET A 1 90 ? -9.565 1.096 3.126 1.00 97.25 90 MET A O 1
ATOM 669 N N . ALA A 1 91 ? -11.278 1.843 4.368 1.00 95.94 91 ALA A N 1
ATOM 670 C CA . ALA A 1 91 ? -12.252 1.699 3.290 1.00 95.94 91 ALA A CA 1
ATOM 671 C C . ALA A 1 91 ? -11.937 2.660 2.132 1.00 95.94 91 ALA A C 1
ATOM 673 O O . ALA A 1 91 ? -11.996 2.262 0.964 1.00 95.94 91 ALA A O 1
ATOM 674 N N . ASP A 1 92 ? -11.556 3.895 2.449 1.00 96.31 92 ASP A N 1
ATOM 675 C CA . ASP A 1 92 ? -11.211 4.899 1.447 1.00 96.31 92 ASP A CA 1
ATOM 676 C C . ASP A 1 92 ? -9.895 4.582 0.730 1.00 96.31 92 ASP A C 1
ATOM 678 O O . ASP A 1 92 ? -9.826 4.746 -0.485 1.00 96.31 92 ASP A O 1
ATOM 682 N N . ALA A 1 93 ? -8.898 4.007 1.411 1.00 97.88 93 ALA A N 1
ATOM 683 C CA . ALA A 1 93 ? -7.652 3.545 0.797 1.00 97.88 93 ALA A CA 1
ATOM 684 C C . ALA A 1 93 ? -7.918 2.570 -0.360 1.00 97.88 93 ALA A C 1
ATOM 686 O O . ALA A 1 93 ? -7.331 2.702 -1.435 1.00 97.88 93 ALA A O 1
ATOM 687 N N . PHE A 1 94 ? -8.841 1.620 -0.178 1.00 97.38 94 PHE A N 1
ATOM 688 C CA . PHE A 1 94 ? -9.228 0.696 -1.245 1.00 97.38 94 PHE A CA 1
ATOM 689 C C . PHE A 1 94 ? -9.967 1.390 -2.390 1.00 97.38 94 PHE A C 1
ATOM 691 O O . PHE A 1 94 ? -9.644 1.137 -3.551 1.00 97.38 94 PHE A O 1
ATOM 698 N N . LYS A 1 95 ? -10.931 2.269 -2.085 1.00 95.88 95 LYS A N 1
ATOM 699 C CA . LYS A 1 95 ? -11.679 3.017 -3.113 1.00 95.88 95 LYS A CA 1
ATOM 700 C C . LYS A 1 95 ? -10.745 3.891 -3.950 1.00 95.88 95 LYS A C 1
ATOM 702 O O . LYS A 1 95 ? -10.795 3.845 -5.175 1.00 95.88 95 LYS A O 1
ATOM 707 N N . LEU A 1 96 ? -9.862 4.642 -3.295 1.00 97.31 96 LEU A N 1
ATOM 708 C CA . LEU A 1 96 ? -8.876 5.501 -3.945 1.00 97.31 96 LEU A CA 1
ATOM 709 C C . LEU A 1 96 ? -7.878 4.670 -4.755 1.00 97.31 96 LEU A C 1
ATOM 711 O O . LEU A 1 96 ? -7.572 5.008 -5.899 1.00 97.31 96 LEU A O 1
ATOM 715 N N . SER A 1 97 ? -7.416 3.543 -4.208 1.00 98.19 97 SER A N 1
ATOM 716 C CA . SER A 1 97 ? -6.520 2.639 -4.925 1.00 98.19 97 SER A CA 1
ATOM 717 C C . SER A 1 97 ? -7.136 2.121 -6.228 1.00 98.19 97 SER A C 1
ATOM 719 O O . SER A 1 97 ? -6.463 2.090 -7.259 1.00 98.19 97 SER A O 1
ATOM 721 N N . GLU A 1 98 ? -8.423 1.774 -6.208 1.00 96.88 98 GLU A N 1
ATOM 722 C CA . GLU A 1 98 ? -9.185 1.352 -7.389 1.00 96.88 98 GLU A CA 1
ATOM 723 C C . GLU A 1 98 ? -9.391 2.495 -8.381 1.00 96.88 98 GLU A C 1
ATOM 725 O O . GLU A 1 98 ? -9.120 2.337 -9.570 1.00 96.88 98 GLU A O 1
ATOM 730 N N . GLN A 1 99 ? -9.818 3.658 -7.890 1.00 96.81 99 GLN A N 1
ATOM 731 C CA . GLN A 1 99 ? -10.096 4.838 -8.705 1.00 96.81 99 GLN A CA 1
ATOM 732 C C . GLN A 1 99 ? -8.858 5.327 -9.469 1.00 96.81 99 GLN A C 1
ATOM 734 O O . GLN A 1 99 ? -8.952 5.709 -10.637 1.00 96.81 99 GLN A O 1
ATOM 739 N N . PHE A 1 100 ? -7.696 5.337 -8.814 1.00 97.25 100 PHE A N 1
ATOM 740 C CA . PHE A 1 100 ? -6.458 5.856 -9.397 1.00 97.25 100 PHE A CA 1
ATOM 741 C C . PHE A 1 100 ? -5.544 4.769 -9.965 1.00 97.25 100 PHE A C 1
ATOM 743 O O . PHE A 1 100 ? -4.550 5.095 -10.615 1.00 97.25 100 PHE A O 1
ATOM 750 N N . GLY A 1 101 ? -5.861 3.490 -9.741 1.00 97.00 101 GLY A N 1
ATOM 751 C CA . GLY A 1 101 ? -5.012 2.374 -10.149 1.00 97.00 101 GLY A CA 1
ATOM 752 C C . GLY A 1 101 ? -3.624 2.435 -9.508 1.00 97.00 101 GLY A C 1
ATOM 753 O O . GLY A 1 101 ? -2.634 2.100 -10.157 1.00 97.00 101 GLY A O 1
ATOM 754 N N . GLN A 1 102 ? -3.530 2.887 -8.256 1.00 97.81 102 GLN A N 1
ATOM 755 C CA . GLN A 1 102 ? -2.273 3.082 -7.522 1.00 97.81 102 GLN A CA 1
ATOM 756 C C . GLN A 1 102 ? -2.355 2.416 -6.150 1.00 97.81 102 GLN A C 1
ATOM 758 O O . GLN A 1 102 ? -3.440 2.330 -5.583 1.00 97.81 102 GLN A O 1
ATOM 763 N N . LEU A 1 103 ? -1.237 1.932 -5.602 1.00 98.00 103 LEU A N 1
ATOM 764 C CA . LEU A 1 103 ? -1.236 1.471 -4.212 1.00 98.00 103 LEU A CA 1
ATOM 765 C C . LEU A 1 103 ? -1.330 2.652 -3.238 1.00 98.00 103 LEU A C 1
ATOM 767 O O . LEU A 1 103 ? -0.806 3.728 -3.522 1.00 98.00 103 LEU A O 1
ATOM 771 N N . PHE A 1 104 ? -1.964 2.435 -2.091 1.00 98.56 104 PHE A N 1
ATOM 772 C CA . PHE A 1 104 ? -2.031 3.415 -1.006 1.00 98.56 104 PHE A CA 1
ATOM 773 C C . PHE A 1 104 ? -1.403 2.833 0.256 1.00 98.56 104 PHE A C 1
ATOM 775 O O . PHE A 1 104 ? -1.588 1.656 0.570 1.00 98.56 104 PHE A O 1
ATOM 782 N N . MET A 1 105 ? -0.661 3.658 0.989 1.00 98.69 105 MET A N 1
ATOM 783 C CA . MET A 1 105 ? -0.184 3.307 2.319 1.00 98.69 105 MET A CA 1
ATOM 784 C C . MET A 1 105 ? -1.176 3.832 3.356 1.00 98.69 105 MET A C 1
ATOM 786 O O . MET A 1 105 ? -1.492 5.017 3.368 1.00 98.69 105 MET A O 1
ATOM 790 N N . LEU A 1 106 ? -1.651 2.968 4.248 1.00 98.50 106 LEU A N 1
ATOM 791 C CA . LEU A 1 106 ? -2.295 3.402 5.484 1.00 98.50 106 LEU A CA 1
ATOM 792 C C . LEU A 1 106 ? -1.237 3.331 6.583 1.00 98.50 106 LEU A C 1
ATOM 794 O O . LEU A 1 106 ? -0.767 2.245 6.926 1.00 98.50 106 LEU A O 1
ATOM 798 N N . ARG A 1 107 ? -0.820 4.482 7.104 1.00 97.62 107 ARG A N 1
ATOM 799 C CA . ARG A 1 107 ? 0.209 4.557 8.140 1.00 97.62 107 ARG A CA 1
ATOM 800 C C . ARG A 1 107 ? -0.459 4.698 9.499 1.00 97.62 107 ARG A C 1
ATOM 802 O O . ARG A 1 107 ? -1.034 5.731 9.808 1.00 97.62 107 ARG A O 1
ATOM 809 N N . SER A 1 108 ? -0.356 3.661 10.319 1.00 96.12 108 SER A N 1
ATOM 810 C CA . SER A 1 108 ? -0.766 3.704 11.722 1.00 96.12 108 SER A CA 1
ATOM 811 C C . SER A 1 108 ? 0.458 3.902 12.607 1.00 96.12 108 SER A C 1
ATOM 813 O O . SER A 1 108 ? 1.557 3.489 12.252 1.00 96.12 108 SER A O 1
ATOM 815 N N . VAL A 1 109 ? 0.257 4.463 13.797 1.00 95.50 109 VAL A N 1
ATOM 816 C CA . VAL A 1 109 ? 1.275 4.510 14.857 1.00 95.50 109 VAL A CA 1
ATOM 817 C C . VAL A 1 109 ? 0.862 3.660 16.055 1.00 95.50 109 VAL A C 1
ATOM 819 O O . VAL A 1 109 ? -0.319 3.338 16.202 1.00 95.50 109 VAL A O 1
ATOM 822 N N . THR A 1 110 ? 1.805 3.337 16.945 1.00 92.69 110 THR A N 1
ATOM 823 C CA . THR A 1 110 ? 1.581 2.531 18.163 1.00 92.69 110 THR A CA 1
ATOM 824 C C . THR A 1 110 ? 0.342 2.962 18.955 1.00 92.69 110 THR A C 1
ATOM 826 O O . THR A 1 110 ? -0.465 2.120 19.345 1.00 92.69 110 THR A O 1
ATOM 829 N N . ARG A 1 111 ? 0.122 4.274 19.138 1.00 91.75 111 ARG A N 1
ATOM 830 C CA . ARG A 1 111 ? -1.045 4.785 19.881 1.00 91.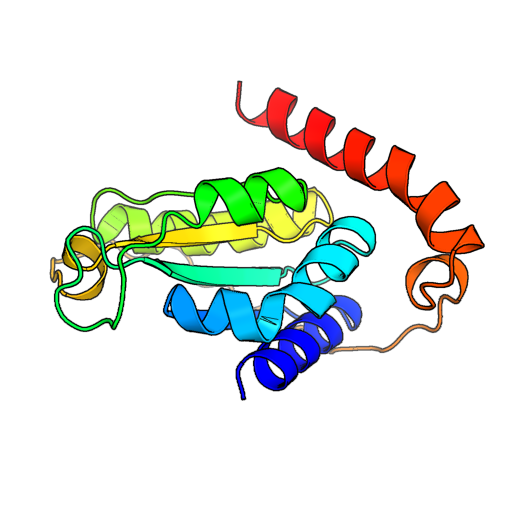75 111 ARG A CA 1
ATOM 831 C C . ARG A 1 111 ? -2.375 4.385 19.240 1.00 91.75 111 ARG A C 1
ATOM 833 O O . ARG A 1 111 ? -3.286 4.018 19.967 1.00 91.75 111 ARG A O 1
ATOM 840 N N . ILE A 1 112 ? -2.470 4.438 17.912 1.00 94.88 112 ILE A N 1
ATOM 841 C CA . ILE A 1 112 ? -3.676 4.059 17.164 1.00 94.88 112 ILE A CA 1
ATOM 842 C C . ILE A 1 112 ? -3.809 2.536 17.095 1.00 94.88 112 ILE A C 1
ATOM 844 O O . ILE A 1 112 ? -4.888 2.011 17.349 1.00 94.88 112 ILE A O 1
ATOM 848 N N . GLY A 1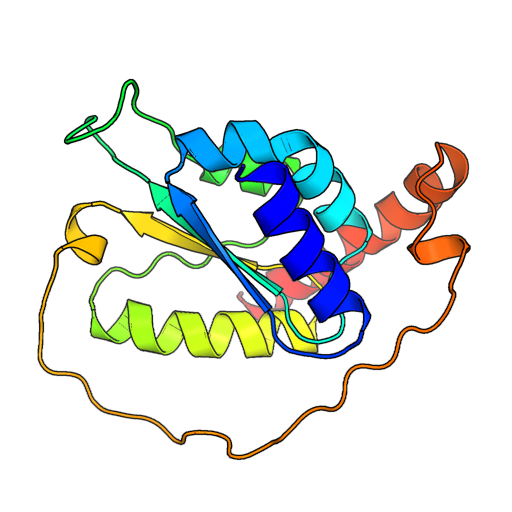 113 ? -2.711 1.815 16.849 1.00 91.88 113 GLY A N 1
ATOM 849 C CA . GLY A 1 113 ? -2.713 0.351 16.742 1.00 91.88 113 GLY A CA 1
ATOM 850 C C . GLY A 1 113 ? -3.113 -0.379 18.031 1.00 91.88 113 GLY A C 1
ATOM 851 O O . GLY A 1 113 ? -3.611 -1.500 17.966 1.00 91.88 113 GLY A O 1
ATOM 852 N N . HIS A 1 114 ? -2.933 0.257 19.193 1.00 93.81 114 HIS A N 1
ATOM 853 C CA . HIS A 1 114 ? -3.352 -0.268 20.498 1.00 93.81 114 HIS A CA 1
ATOM 854 C C . HIS A 1 114 ? -4.610 0.407 21.074 1.00 93.81 114 HIS A C 1
ATOM 856 O O . HIS A 1 114 ? -5.048 0.040 22.169 1.00 93.81 114 HIS A O 1
ATOM 862 N N . ALA A 1 115 ? -5.192 1.385 20.376 1.00 95.31 115 ALA A N 1
ATOM 863 C CA . ALA A 1 115 ? -6.395 2.070 20.831 1.00 95.31 115 ALA A CA 1
ATOM 864 C C . ALA A 1 115 ? -7.648 1.195 20.670 1.00 95.31 115 ALA A C 1
ATOM 866 O O . ALA A 1 115 ? -7.711 0.283 19.846 1.00 95.31 115 ALA A O 1
ATOM 867 N N . ARG A 1 116 ? -8.671 1.499 21.472 1.00 96.56 116 ARG A N 1
ATOM 868 C CA . ARG A 1 116 ? -10.015 0.922 21.376 1.00 96.56 116 ARG A CA 1
ATOM 869 C C . ARG A 1 116 ? -11.033 2.030 21.600 1.00 96.56 116 ARG A C 1
ATOM 871 O O . ARG A 1 116 ? -10.846 2.855 22.489 1.00 96.56 116 ARG A O 1
ATOM 878 N N . SER A 1 117 ? -12.094 2.031 20.809 1.00 97.00 117 SER A N 1
ATOM 879 C CA . SER A 1 117 ? -13.268 2.874 21.011 1.00 97.00 117 SER A CA 1
ATOM 880 C C . SER A 1 117 ? -14.469 2.215 20.351 1.00 97.00 117 SER A C 1
ATOM 882 O O . SER A 1 117 ? -14.304 1.362 19.473 1.00 97.00 117 SER A O 1
ATOM 884 N N . ASP A 1 118 ? -15.665 2.657 20.720 1.00 97.81 118 ASP A N 1
ATOM 885 C CA . ASP A 1 118 ? -16.845 2.395 19.907 1.00 97.81 118 ASP A CA 1
ATOM 886 C C . ASP A 1 118 ? -16.683 3.064 18.535 1.00 97.81 118 ASP A C 1
ATOM 888 O O . ASP A 1 118 ? -16.007 4.093 18.400 1.00 9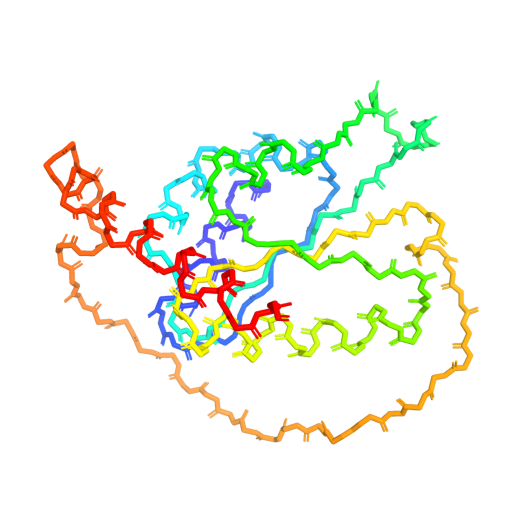7.81 118 ASP A O 1
ATOM 892 N N . ILE A 1 119 ? -17.270 2.450 17.508 1.00 97.38 119 ILE A N 1
ATOM 893 C CA . ILE A 1 119 ? -17.239 2.939 16.129 1.00 97.38 119 ILE A CA 1
ATOM 894 C C . ILE A 1 119 ? -18.621 2.831 15.495 1.00 97.38 119 ILE A C 1
ATOM 896 O O . ILE A 1 119 ? -19.411 1.944 15.817 1.00 97.38 119 ILE A O 1
ATOM 900 N N . THR A 1 120 ? -18.886 3.703 14.531 1.00 97.06 120 THR A N 1
ATOM 901 C CA . THR A 1 120 ? -20.073 3.614 13.683 1.00 97.06 120 THR A CA 1
ATOM 902 C C . THR A 1 120 ? -19.742 2.769 12.464 1.00 97.06 120 THR A C 1
ATOM 904 O O . THR A 1 120 ? -18.840 3.106 11.700 1.00 97.06 120 THR A O 1
ATOM 907 N N . LEU A 1 121 ? -20.450 1.662 12.246 1.00 95.50 121 LEU A N 1
ATOM 908 C CA . LEU A 1 121 ? -20.254 0.848 11.045 1.00 95.50 121 LEU A CA 1
ATOM 909 C C . LEU A 1 121 ? -20.830 1.552 9.810 1.00 95.50 121 LEU A C 1
ATOM 911 O O . LEU A 1 121 ? -21.874 2.192 9.874 1.00 95.50 121 LEU A O 1
ATOM 915 N N . GLY A 1 122 ? -20.123 1.425 8.687 1.00 90.06 122 GLY A N 1
ATOM 916 C CA . GLY A 1 122 ? -20.623 1.842 7.378 1.00 90.06 122 GLY A CA 1
ATOM 917 C C . GLY A 1 122 ? -21.195 0.659 6.602 1.00 90.06 122 GLY A C 1
ATOM 918 O O . GLY A 1 122 ? -21.209 -0.476 7.085 1.00 90.06 122 GLY A O 1
ATOM 919 N N . GLU A 1 123 ? -21.618 0.908 5.367 1.00 90.62 123 GLU A N 1
ATOM 920 C CA . GLU A 1 123 ? -22.056 -0.158 4.469 1.00 90.62 123 GLU A CA 1
ATOM 921 C C . GLU A 1 123 ? -20.917 -1.140 4.161 1.00 90.62 123 GLU A C 1
ATOM 923 O O . GLU A 1 123 ? -19.799 -0.753 3.812 1.00 90.62 123 GLU A O 1
ATOM 928 N N . ILE A 1 124 ? -21.212 -2.437 4.257 1.00 86.88 124 ILE A N 1
ATOM 929 C CA . ILE A 1 124 ? -20.274 -3.506 3.914 1.00 86.88 124 ILE A CA 1
ATOM 930 C C . ILE A 1 124 ? -20.649 -4.038 2.535 1.00 86.88 124 ILE A C 1
ATOM 932 O O . ILE A 1 124 ? -21.699 -4.664 2.362 1.00 86.88 124 ILE A O 1
ATOM 936 N N . SER A 1 125 ? -19.769 -3.826 1.556 1.00 83.94 125 SER A N 1
ATOM 937 C CA . SER A 1 125 ? -19.947 -4.409 0.226 1.00 83.94 125 SER A CA 1
ATOM 938 C C . SER A 1 125 ? -19.963 -5.937 0.310 1.00 83.94 125 SER A C 1
ATOM 940 O O . SER A 1 125 ? -19.058 -6.555 0.871 1.00 83.94 125 SER A O 1
ATOM 942 N N . ARG A 1 126 ? -20.990 -6.553 -0.283 1.00 87.69 126 ARG A N 1
ATOM 943 C CA . ARG A 1 126 ? -21.104 -8.014 -0.447 1.00 87.69 126 ARG A CA 1
ATOM 944 C C . ARG A 1 126 ? -20.538 -8.503 -1.783 1.00 87.69 126 ARG A C 1
ATOM 946 O O . ARG A 1 126 ? -20.716 -9.668 -2.138 1.00 87.69 126 ARG A O 1
ATOM 953 N N . GLU A 1 127 ? -19.891 -7.616 -2.537 1.00 86.19 127 GLU A N 1
ATOM 954 C CA . GLU A 1 127 ? -19.315 -7.923 -3.841 1.00 86.19 127 GLU A CA 1
ATOM 955 C C . GLU A 1 127 ? -18.245 -9.017 -3.716 1.00 86.19 127 GLU A C 1
ATOM 957 O O . GLU A 1 127 ? -17.281 -8.898 -2.959 1.00 86.19 127 GLU A O 1
ATOM 962 N N . ARG A 1 128 ? -18.399 -10.093 -4.492 1.00 87.38 128 ARG A N 1
ATOM 963 C CA . ARG A 1 128 ? -17.392 -11.152 -4.606 1.00 87.38 128 ARG A CA 1
ATOM 964 C C . ARG A 1 128 ? -16.664 -11.011 -5.933 1.00 87.38 128 ARG A C 1
ATOM 966 O O . ARG A 1 128 ? -17.174 -11.427 -6.971 1.00 87.38 128 ARG A O 1
ATOM 973 N N . ARG 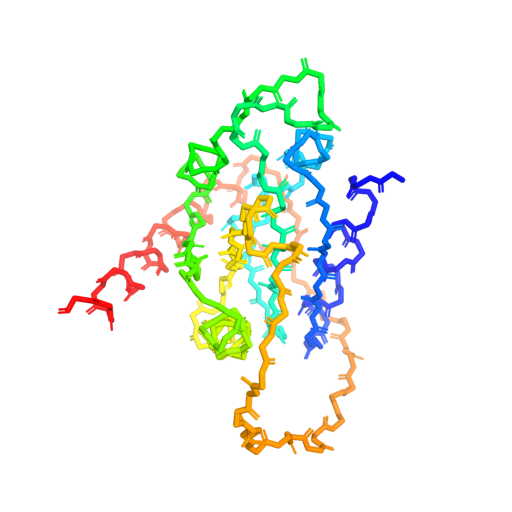A 1 129 ? -15.454 -10.455 -5.895 1.00 91.38 129 ARG A N 1
ATOM 974 C CA . ARG A 1 129 ? -14.594 -10.346 -7.078 1.00 91.38 129 ARG A CA 1
ATOM 975 C C . ARG A 1 129 ? -13.915 -11.680 -7.366 1.00 91.38 129 ARG A C 1
ATOM 977 O O . ARG A 1 129 ? -13.350 -12.303 -6.469 1.00 91.38 129 ARG A O 1
ATOM 984 N N . LYS A 1 130 ? -13.952 -12.112 -8.626 1.00 94.12 130 LYS A N 1
ATOM 985 C CA . LYS A 1 130 ? -13.169 -13.256 -9.108 1.00 94.12 130 LYS A CA 1
ATOM 986 C C . LYS A 1 130 ? -11.869 -12.735 -9.705 1.00 94.12 130 LYS A C 1
ATOM 988 O O . LYS A 1 130 ? -11.899 -11.911 -10.613 1.00 94.12 130 LYS A O 1
ATOM 993 N N . GLY A 1 131 ? -10.742 -13.212 -9.186 1.00 95.25 131 GLY A N 1
ATOM 994 C CA . GLY A 1 131 ? -9.433 -12.855 -9.718 1.00 95.25 131 GLY A CA 1
ATOM 995 C C . GLY A 1 131 ? -9.193 -13.498 -11.082 1.00 95.25 131 GLY A C 1
ATOM 996 O O . GLY A 1 131 ? -9.456 -14.686 -11.261 1.00 95.25 131 GLY A O 1
ATOM 997 N N . GLN A 1 132 ? -8.664 -12.727 -12.027 1.00 96.81 132 GLN A N 1
ATOM 998 C CA . GLN A 1 132 ? -8.197 -13.227 -13.315 1.00 96.81 132 GLN A CA 1
ATOM 999 C C . GLN A 1 132 ? -6.849 -12.601 -13.653 1.00 96.81 132 GLN A C 1
ATOM 1001 O O . GLN A 1 132 ? -6.716 -11.378 -13.755 1.00 96.81 132 GLN A O 1
ATOM 1006 N N . PHE A 1 133 ? -5.854 -13.453 -13.883 1.00 96.50 133 PHE A N 1
ATOM 1007 C CA . PHE A 1 133 ? -4.557 -13.007 -14.359 1.00 96.50 133 PHE A CA 1
ATOM 1008 C C . PHE A 1 133 ? -4.616 -12.715 -15.860 1.00 96.50 133 PHE A C 1
ATOM 1010 O O . PHE A 1 133 ? -4.912 -13.599 -16.665 1.00 96.50 133 PHE A O 1
ATOM 1017 N N . ILE A 1 134 ? -4.314 -11.473 -16.233 1.00 95.00 134 ILE A N 1
ATOM 1018 C CA . ILE A 1 134 ? -4.199 -11.043 -17.627 1.00 95.00 134 ILE A CA 1
ATOM 1019 C C . ILE A 1 134 ? -2.731 -10.720 -17.884 1.00 95.00 134 ILE A C 1
ATOM 1021 O O . ILE A 1 134 ? -2.145 -9.885 -17.197 1.00 95.00 134 ILE A O 1
ATOM 1025 N N . LYS A 1 135 ? -2.137 -11.390 -18.874 1.00 93.81 135 LYS A N 1
ATOM 1026 C CA . LYS A 1 135 ? -0.747 -11.152 -19.268 1.00 93.81 135 LYS A CA 1
ATOM 1027 C C . LYS A 1 135 ? -0.623 -9.775 -19.922 1.00 93.81 135 LYS A C 1
ATOM 1029 O O . LYS A 1 135 ? -1.226 -9.533 -20.960 1.00 93.81 135 LYS A O 1
ATOM 1034 N N . ASP A 1 136 ? 0.215 -8.920 -19.350 1.00 91.19 136 ASP A N 1
ATOM 1035 C CA . ASP A 1 136 ? 0.598 -7.624 -19.912 1.00 91.19 136 ASP A CA 1
ATOM 1036 C C . ASP A 1 136 ? 2.101 -7.433 -19.705 1.00 91.19 136 ASP A C 1
ATOM 1038 O O . ASP A 1 136 ? 2.562 -7.137 -18.604 1.00 91.19 136 ASP A O 1
ATOM 1042 N N . ARG A 1 137 ? 2.889 -7.634 -20.764 1.00 89.38 137 ARG A N 1
ATOM 1043 C CA . ARG A 1 137 ? 4.351 -7.541 -20.669 1.00 89.38 137 ARG A CA 1
ATOM 1044 C C . ARG A 1 137 ? 4.816 -6.112 -20.388 1.00 89.38 137 ARG A C 1
ATOM 1046 O O . ARG A 1 137 ? 5.796 -5.932 -19.681 1.00 89.38 137 ARG A O 1
ATOM 1053 N N . THR A 1 138 ? 4.124 -5.114 -20.935 1.00 86.88 138 THR A N 1
ATOM 1054 C CA . THR A 1 138 ? 4.507 -3.702 -20.802 1.00 86.88 138 THR A CA 1
ATOM 1055 C C . THR A 1 138 ? 4.299 -3.163 -19.391 1.00 86.88 138 THR A C 1
ATOM 1057 O O . THR A 1 138 ? 5.049 -2.293 -18.948 1.00 86.88 138 THR A O 1
ATOM 1060 N N . ARG A 1 139 ? 3.317 -3.713 -18.670 1.00 87.38 139 ARG A N 1
ATOM 1061 C CA . ARG A 1 139 ? 3.021 -3.347 -17.285 1.00 87.38 139 ARG A CA 1
ATOM 1062 C C . ARG A 1 139 ? 3.648 -4.283 -16.253 1.00 87.38 139 ARG A C 1
ATOM 1064 O O . ARG A 1 139 ? 3.972 -3.824 -15.169 1.00 87.38 139 ARG A O 1
ATOM 1071 N N . LEU A 1 140 ? 3.767 -5.582 -16.531 1.00 91.62 140 LEU A N 1
ATOM 1072 C CA . LEU A 1 140 ? 4.091 -6.587 -15.503 1.00 91.62 140 LEU A CA 1
ATOM 1073 C C . LEU A 1 140 ? 5.518 -7.138 -15.586 1.00 91.62 140 LEU A C 1
ATOM 1075 O O . LEU A 1 140 ? 5.932 -7.865 -14.689 1.00 91.62 140 LEU A O 1
ATOM 1079 N N . VAL A 1 141 ? 6.282 -6.800 -16.628 1.00 91.31 141 VAL A N 1
ATOM 1080 C CA . VAL A 1 141 ? 7.701 -7.165 -16.732 1.00 91.31 141 VAL A CA 1
ATOM 1081 C C . VAL A 1 141 ? 8.546 -5.906 -16.594 1.00 91.31 141 VAL A C 1
ATOM 1083 O O . VAL A 1 141 ? 8.609 -5.086 -17.505 1.00 91.31 141 VAL A O 1
ATOM 1086 N N . TYR A 1 142 ? 9.203 -5.752 -15.446 1.00 89.38 142 TYR A N 1
ATOM 1087 C CA . TYR A 1 142 ? 10.000 -4.566 -15.133 1.00 89.38 142 TYR A CA 1
ATOM 1088 C C . TYR A 1 142 ? 11.461 -4.735 -15.534 1.00 89.38 142 TYR A C 1
ATOM 1090 O O . TYR A 1 142 ? 12.332 -4.987 -14.706 1.00 89.38 142 TYR A O 1
ATOM 1098 N N . THR A 1 143 ? 11.736 -4.568 -16.828 1.00 93.50 143 THR A N 1
ATOM 1099 C CA . THR A 1 143 ? 13.104 -4.300 -17.295 1.00 93.50 143 THR A CA 1
ATOM 1100 C C . THR A 1 143 ? 13.368 -2.786 -17.315 1.00 93.50 143 THR A C 1
ATOM 1102 O O . THR A 1 143 ? 12.422 -1.991 -17.232 1.00 93.50 143 THR A O 1
ATOM 1105 N N . PRO A 1 144 ? 14.627 -2.329 -17.472 1.00 93.88 144 PRO A N 1
ATOM 1106 C CA . PRO A 1 144 ? 14.939 -0.900 -17.538 1.00 93.88 144 PRO A CA 1
ATOM 1107 C C . PRO A 1 144 ? 14.156 -0.127 -18.611 1.00 93.88 144 PRO A C 1
ATOM 1109 O O . PRO A 1 144 ? 13.900 1.066 -18.448 1.00 93.88 144 PRO A O 1
ATOM 1112 N N . ARG A 1 145 ? 13.770 -0.781 -19.717 1.00 93.81 145 ARG A N 1
ATOM 1113 C CA . ARG A 1 145 ? 12.966 -0.155 -20.775 1.00 93.81 145 ARG A CA 1
ATOM 1114 C C . ARG A 1 145 ? 11.557 0.168 -20.278 1.00 93.81 145 ARG A C 1
ATOM 1116 O O . ARG A 1 145 ? 11.122 1.310 -20.401 1.00 93.81 145 ARG A O 1
ATOM 1123 N N . GLU A 1 146 ? 10.869 -0.812 -19.706 1.00 93.62 146 GLU A N 1
ATOM 1124 C CA . GLU A 1 146 ? 9.506 -0.660 -19.191 1.00 93.62 146 GLU A CA 1
ATOM 1125 C C . GLU A 1 146 ? 9.472 0.291 -17.992 1.00 93.62 146 GLU A C 1
ATOM 1127 O O . GLU A 1 146 ? 8.586 1.138 -17.916 1.00 93.62 146 GLU A O 1
ATOM 1132 N N . ALA A 1 147 ? 10.484 0.261 -17.118 1.00 93.00 147 ALA A N 1
ATOM 1133 C CA . ALA A 1 147 ? 10.597 1.212 -16.011 1.00 93.00 147 ALA A CA 1
ATOM 1134 C C . ALA A 1 147 ? 10.638 2.677 -16.494 1.00 93.00 147 ALA A C 1
ATOM 1136 O O . ALA A 1 147 ? 9.946 3.530 -15.935 1.00 93.00 147 ALA A O 1
ATOM 1137 N N . ARG A 1 148 ? 11.387 2.971 -17.571 1.00 94.25 148 ARG A N 1
ATOM 1138 C CA . ARG A 1 148 ? 11.429 4.315 -18.181 1.00 94.25 148 ARG A CA 1
ATOM 1139 C C . ARG A 1 148 ? 10.084 4.737 -18.772 1.00 94.25 148 ARG A C 1
ATOM 1141 O O . ARG A 1 148 ? 9.706 5.892 -18.621 1.00 94.25 148 ARG A O 1
ATOM 1148 N N . ILE A 1 149 ? 9.363 3.811 -19.403 1.00 92.06 149 ILE A N 1
ATOM 1149 C CA . ILE A 1 149 ? 8.031 4.066 -19.980 1.00 92.06 149 ILE A CA 1
ATOM 1150 C C . ILE A 1 149 ? 6.990 4.303 -18.880 1.00 92.06 149 ILE A C 1
ATOM 1152 O O . ILE A 1 149 ? 6.159 5.201 -18.989 1.00 92.06 149 ILE A O 1
ATOM 1156 N N . ASN A 1 150 ? 7.052 3.530 -17.797 1.00 93.25 150 ASN A N 1
ATOM 1157 C CA . ASN A 1 150 ? 6.072 3.597 -16.718 1.00 93.25 150 ASN A CA 1
ATOM 1158 C C . ASN A 1 150 ? 6.345 4.738 -15.725 1.00 93.25 150 ASN A C 1
ATOM 1160 O O . ASN A 1 150 ? 5.440 5.116 -14.981 1.00 93.25 150 ASN A O 1
ATOM 1164 N N . LYS A 1 151 ? 7.552 5.327 -15.712 1.00 94.88 151 LYS A N 1
ATOM 1165 C CA . LYS A 1 151 ? 7.885 6.463 -14.835 1.00 94.88 151 LYS A CA 1
ATOM 1166 C C . LYS A 1 151 ? 6.957 7.671 -15.060 1.00 94.88 151 LYS A C 1
ATOM 1168 O O . LYS A 1 151 ? 6.363 8.106 -14.074 1.00 94.88 151 LYS A O 1
ATOM 1173 N N . PRO A 1 152 ? 6.766 8.196 -16.289 1.00 95.94 152 PRO A N 1
ATOM 1174 C CA . PRO A 1 152 ? 5.788 9.255 -16.544 1.00 95.94 152 PRO A CA 1
ATOM 1175 C C . PRO A 1 152 ? 4.369 8.898 -16.091 1.00 95.94 152 PRO A C 1
ATOM 1177 O O . PRO A 1 152 ? 3.715 9.721 -15.460 1.00 95.94 152 PRO A O 1
ATOM 1180 N N . LEU A 1 153 ? 3.921 7.659 -16.332 1.00 94.56 153 LEU A N 1
ATOM 1181 C CA . LEU A 1 153 ? 2.581 7.201 -15.945 1.00 94.56 153 LEU A CA 1
ATOM 1182 C C . LEU A 1 153 ? 2.392 7.182 -14.422 1.00 94.56 153 LEU A C 1
ATOM 1184 O O . LEU A 1 153 ? 1.331 7.546 -13.921 1.00 94.56 153 LEU A O 1
ATOM 1188 N N . MET A 1 154 ? 3.422 6.779 -13.672 1.00 95.75 154 MET A N 1
ATOM 1189 C CA . MET A 1 154 ? 3.413 6.850 -12.210 1.00 95.75 154 MET A CA 1
ATOM 1190 C C . MET A 1 154 ? 3.283 8.296 -11.722 1.00 95.75 154 MET A C 1
ATOM 1192 O O . MET A 1 154 ? 2.477 8.573 -10.836 1.00 95.75 154 MET A O 1
ATOM 1196 N N . LEU A 1 155 ? 4.047 9.219 -12.314 1.00 97.19 155 LEU A N 1
ATOM 1197 C CA . LEU A 1 155 ? 3.985 10.640 -11.964 1.00 97.19 155 LEU A CA 1
ATOM 1198 C C . LEU A 1 155 ? 2.616 11.243 -12.296 1.00 97.19 155 LEU A C 1
ATOM 1200 O O . LEU A 1 155 ? 2.058 11.967 -11.479 1.00 97.19 155 LEU A O 1
ATOM 1204 N N . GLU A 1 156 ? 2.043 10.899 -13.449 1.00 96.69 156 GLU A N 1
ATOM 1205 C CA . GLU A 1 156 ? 0.705 11.340 -13.844 1.00 96.69 156 GLU A CA 1
ATOM 1206 C C . GLU A 1 156 ? -0.364 10.858 -12.853 1.00 96.69 156 GLU A C 1
ATOM 1208 O O . GLU A 1 156 ? -1.187 11.657 -12.398 1.00 96.69 156 GLU A O 1
ATOM 1213 N N . ARG A 1 157 ? -0.329 9.573 -12.456 1.00 96.06 157 ARG A N 1
ATOM 1214 C CA . ARG A 1 157 ? -1.220 9.043 -11.409 1.00 96.06 157 ARG A CA 1
ATOM 1215 C C . ARG A 1 157 ? -1.068 9.828 -10.109 1.00 96.06 157 ARG A C 1
ATOM 1217 O O . ARG A 1 157 ? -2.071 10.227 -9.524 1.00 96.06 157 ARG A O 1
ATOM 1224 N N . PHE A 1 158 ? 0.165 10.093 -9.681 1.00 96.69 158 PHE A N 1
ATOM 1225 C CA . PHE A 1 158 ? 0.434 10.823 -8.444 1.00 96.69 158 PHE A CA 1
ATOM 1226 C C . PHE A 1 158 ? -0.0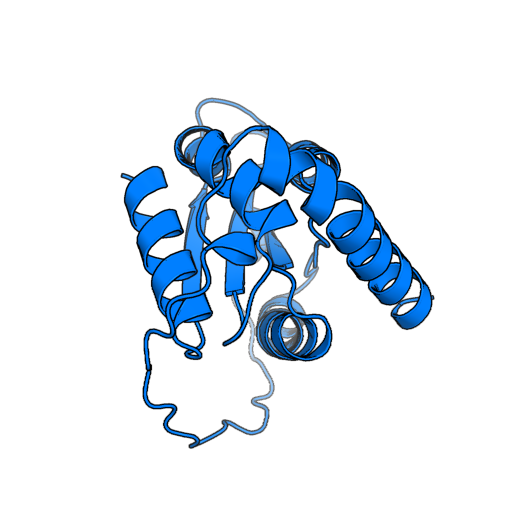80 12.271 -8.487 1.00 96.69 158 PHE A C 1
ATOM 1228 O O . PHE A 1 158 ? -0.704 12.733 -7.534 1.00 96.69 158 PHE A O 1
ATOM 1235 N N . GLU A 1 159 ? 0.095 12.976 -9.607 1.00 97.25 159 GLU A N 1
ATOM 1236 C CA . GLU A 1 159 ? -0.436 14.334 -9.783 1.00 97.25 159 GLU A CA 1
ATOM 1237 C C . GLU A 1 159 ? -1.968 14.367 -9.841 1.00 97.25 159 GLU A C 1
ATOM 1239 O O . GLU A 1 159 ? -2.591 15.271 -9.281 1.00 97.25 159 GLU A O 1
ATOM 1244 N N . ARG A 1 160 ? -2.602 13.363 -10.457 1.00 97.31 160 ARG A N 1
ATOM 1245 C CA . ARG A 1 160 ? -4.066 13.210 -10.424 1.00 97.31 160 ARG A CA 1
ATOM 1246 C C . ARG A 1 160 ? -4.582 13.028 -8.998 1.00 97.31 160 ARG A C 1
ATOM 1248 O O . ARG A 1 160 ? -5.580 13.648 -8.644 1.00 97.31 160 ARG A O 1
ATOM 1255 N N . ILE A 1 161 ? -3.887 12.231 -8.185 1.00 96.75 161 ILE A N 1
ATOM 1256 C CA . ILE A 1 161 ? -4.230 12.028 -6.771 1.00 96.75 161 ILE A CA 1
ATOM 1257 C C . ILE A 1 161 ? -4.084 13.342 -5.996 1.00 96.75 161 ILE A C 1
ATOM 1259 O O . ILE A 1 161 ? -5.024 13.749 -5.323 1.00 96.75 161 ILE A O 1
ATOM 1263 N N . LYS A 1 162 ? -2.967 14.069 -6.149 1.00 95.19 162 LYS A N 1
ATOM 1264 C CA . LYS A 1 162 ? -2.773 15.376 -5.490 1.00 95.19 162 LYS A CA 1
ATOM 1265 C C . LYS A 1 162 ? -3.879 16.381 -5.806 1.00 95.19 162 LYS A C 1
ATOM 1267 O O . LYS A 1 162 ? -4.269 17.139 -4.928 1.00 95.19 162 LYS A O 1
ATOM 1272 N N . LYS A 1 163 ? -4.359 16.418 -7.052 1.00 95.31 163 LYS A N 1
ATOM 1273 C CA . LYS A 1 163 ? -5.445 17.322 -7.467 1.00 95.31 163 LYS A CA 1
ATOM 1274 C C . LYS A 1 163 ? -6.802 16.935 -6.886 1.00 95.31 163 LYS A C 1
ATOM 1276 O O . LYS A 1 163 ? -7.628 17.813 -6.710 1.00 95.31 163 LYS A O 1
ATOM 1281 N N . ALA A 1 164 ? -7.034 15.652 -6.622 1.00 90.88 164 ALA A N 1
ATOM 1282 C CA . ALA A 1 164 ? -8.305 15.167 -6.092 1.00 90.88 164 ALA A CA 1
ATOM 1283 C C . ALA A 1 164 ? -8.454 15.352 -4.571 1.00 90.88 164 ALA A C 1
ATOM 1285 O O . ALA A 1 164 ? -9.559 15.218 -4.059 1.00 90.88 164 ALA A O 1
ATOM 1286 N N . VAL A 1 165 ? -7.350 15.610 -3.862 1.00 81.00 165 VAL A N 1
ATOM 1287 C CA . VAL A 1 165 ? -7.303 15.743 -2.392 1.00 81.00 165 VAL A CA 1
ATOM 1288 C C . VAL A 1 165 ? -7.024 17.196 -1.952 1.00 81.00 165 VAL A C 1
ATOM 1290 O O . VAL A 1 165 ? -6.991 17.484 -0.760 1.00 81.00 165 VAL A O 1
ATOM 1293 N N . LYS A 1 166 ? -6.817 18.117 -2.903 1.00 55.03 166 LYS A N 1
ATOM 1294 C CA . LYS A 1 166 ? -6.770 19.569 -2.661 1.00 55.03 166 LYS A CA 1
ATOM 1295 C C . LYS A 1 166 ? -8.165 20.167 -2.740 1.00 55.03 166 LYS A C 1
ATOM 1297 O O . LYS A 1 166 ? -8.412 21.101 -1.952 1.00 55.03 166 LYS A O 1
#

pLDDT: mean 95.17, std 4.51, range [55.03, 98.75]

Foldseek 3Di:
DLLVQQVVQQLQQLLQAAGEREDEQVSCVVNLVVLLLQLLLFGANFYEYEYAFEPVCPPHPDGDDCVVSCVSSLAAEDEDPALQSLVVVVVVQRVLSNVLSHYHYYYYYPCRVPDDDDYDDDDDDPDDDDGDNDDDCLNPPDDVVSCVVSVVVSVVSSVVVVVVVD